Protein AF-A0A534BKI0-F1 (afdb_monomer)

Sequence (44 aa):
MSADLAIQASYFVTAVLFIMGLKRMSSPVTARSGILWAGAGMAV

Secondary structure (DSSP, 8-state):
--THHHHHHHHHHHHHHHHHHHHHHTSTTTHHHHHHHHHHHTT-

Radius of gyration: 12.41 Å; Cα contacts (8 Å, |Δi|>4): 39; chains: 1; bounding box: 27×12×38 Å

Mean predicted aligned error: 2.8 Å

pLDDT: mean 95.8, std 7.73, range [56.09, 98.62]

Solvent-accessible surface area (backbone atoms only — not comparable to full-atom values): 2355 Å² total; per-residue (Å²): 140,63,70,63,63,58,53,55,48,35,54,52,51,26,52,51,29,37,55,54,8,55,61,28,48,76,38,86,90,36,25,73,60,8,55,52,38,32,55,52,29,75,76,91

Structure (mmCIF, N/CA/C/O backbone):
data_AF-A0A534BKI0-F1
#
_entry.id   AF-A0A534BKI0-F1
#
loop_
_atom_site.group_PDB
_atom_site.id
_atom_site.type_symbol
_atom_site.label_atom_id
_atom_site.label_alt_id
_atom_site.label_comp_id
_atom_site.label_asym_id
_atom_site.label_entity_id
_atom_site.label_seq_id
_atom_site.pdbx_PDB_ins_code
_atom_site.Cartn_x
_atom_site.Cartn_y
_atom_site.Cartn_z
_atom_site.occupancy
_atom_site.B_iso_or_equiv
_atom_site.auth_seq_id
_atom_site.auth_comp_id
_atom_site.auth_asym_id
_atom_site.auth_atom_id
_atom_site.pdbx_PDB_model_num
ATOM 1 N N . MET A 1 1 ? 14.876 4.938 -24.083 1.00 56.09 1 MET A N 1
ATOM 2 C CA . MET A 1 1 ? 13.745 4.706 -23.158 1.00 56.09 1 MET A CA 1
ATOM 3 C C . MET A 1 1 ? 14.285 3.862 -22.026 1.00 56.09 1 MET A C 1
ATOM 5 O O . MET A 1 1 ? 14.273 2.642 -22.070 1.00 56.09 1 MET A O 1
ATOM 9 N N . SER A 1 2 ? 14.965 4.575 -21.145 1.00 67.81 2 SER A N 1
ATOM 10 C CA . SER A 1 2 ? 15.858 4.125 -20.086 1.00 67.81 2 SER A CA 1
ATOM 11 C C . SER A 1 2 ? 15.056 3.887 -18.805 1.00 67.81 2 SER A C 1
ATOM 13 O O . SER A 1 2 ? 13.913 4.330 -18.703 1.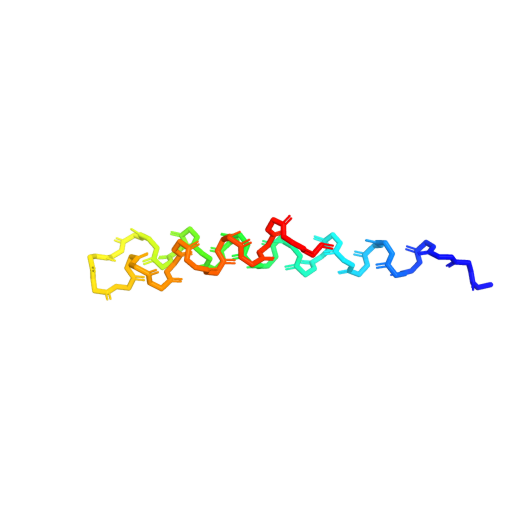00 67.81 2 SER A O 1
ATOM 15 N N . ALA A 1 3 ? 15.623 3.151 -17.851 1.00 87.94 3 ALA A N 1
ATOM 16 C CA . ALA A 1 3 ? 14.961 2.679 -16.629 1.00 87.94 3 ALA A CA 1
ATOM 17 C C . ALA A 1 3 ? 14.244 3.762 -15.787 1.00 87.94 3 ALA A C 1
ATOM 19 O O . ALA A 1 3 ? 13.465 3.423 -14.901 1.00 87.94 3 ALA A O 1
ATOM 20 N N . ASP A 1 4 ? 14.454 5.044 -16.085 1.00 94.00 4 ASP A N 1
ATOM 21 C CA . ASP A 1 4 ? 13.817 6.208 -15.467 1.00 94.00 4 ASP A CA 1
ATOM 22 C C . ASP A 1 4 ? 12.294 6.075 -15.329 1.00 94.00 4 ASP A C 1
ATOM 24 O O . ASP A 1 4 ? 11.752 6.339 -14.257 1.00 94.00 4 ASP A O 1
ATOM 28 N N . LEU A 1 5 ? 11.596 5.621 -16.379 1.00 94.38 5 LEU A N 1
ATOM 29 C CA . LEU A 1 5 ? 10.136 5.472 -16.325 1.00 94.38 5 LEU A CA 1
ATOM 30 C C . LEU A 1 5 ? 9.714 4.370 -15.344 1.00 94.38 5 LEU A C 1
ATOM 32 O O . LEU A 1 5 ? 8.731 4.536 -14.627 1.00 94.38 5 LEU A O 1
ATOM 36 N N . ALA A 1 6 ? 10.468 3.269 -15.279 1.00 94.62 6 ALA A N 1
ATOM 37 C CA . ALA A 1 6 ? 10.200 2.188 -14.335 1.00 94.62 6 ALA A CA 1
ATOM 38 C C . ALA A 1 6 ? 10.452 2.637 -12.888 1.00 94.62 6 ALA A C 1
ATOM 40 O O . ALA A 1 6 ? 9.627 2.374 -12.022 1.00 94.62 6 ALA A O 1
ATOM 41 N N . ILE A 1 7 ? 11.531 3.388 -12.640 1.00 96.31 7 ILE A N 1
ATOM 42 C CA . ILE A 1 7 ? 11.855 3.932 -11.313 1.00 96.31 7 ILE A CA 1
ATOM 43 C C . ILE A 1 7 ? 10.770 4.911 -10.845 1.00 96.31 7 ILE A C 1
ATOM 45 O O . ILE A 1 7 ? 10.278 4.806 -9.723 1.00 96.31 7 ILE A O 1
ATOM 49 N N . GLN A 1 8 ? 10.356 5.845 -11.709 1.00 96.94 8 GLN A N 1
ATOM 50 C CA . GLN A 1 8 ? 9.295 6.801 -11.378 1.00 96.94 8 GLN A CA 1
ATOM 51 C C . GLN A 1 8 ? 7.956 6.098 -11.120 1.00 96.94 8 GLN A C 1
ATOM 53 O O . GLN A 1 8 ? 7.243 6.462 -10.183 1.00 96.94 8 GLN A O 1
ATOM 58 N N . ALA A 1 9 ? 7.632 5.069 -11.909 1.00 97.06 9 ALA A N 1
ATOM 59 C CA . ALA A 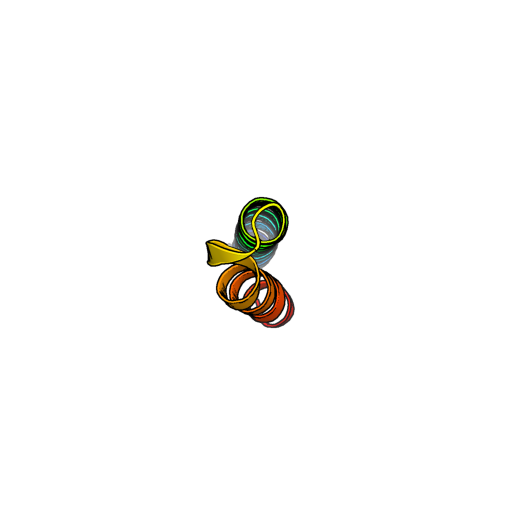1 9 ? 6.444 4.254 -11.690 1.00 97.06 9 ALA A CA 1
ATOM 60 C C . ALA A 1 9 ? 6.503 3.504 -10.348 1.00 97.06 9 ALA A C 1
ATOM 62 O O . ALA A 1 9 ? 5.516 3.536 -9.613 1.00 97.06 9 ALA A O 1
ATOM 63 N N . SER A 1 10 ? 7.645 2.906 -9.986 1.00 97.44 10 SER A N 1
ATOM 64 C CA . SER A 1 10 ? 7.836 2.264 -8.677 1.00 97.44 10 SER A CA 1
ATOM 65 C C . SER A 1 10 ? 7.615 3.252 -7.535 1.00 97.44 10 SER A C 1
ATOM 67 O O . SER A 1 10 ? 6.812 2.981 -6.649 1.00 97.44 10 SER A O 1
ATOM 69 N N . TYR A 1 11 ? 8.219 4.445 -7.587 1.00 98.06 11 TYR A N 1
ATOM 70 C CA . TYR A 1 11 ? 8.009 5.469 -6.556 1.00 98.06 11 TYR A CA 1
ATOM 71 C C . TYR A 1 11 ? 6.547 5.893 -6.422 1.00 98.06 11 TYR A C 1
ATOM 73 O O . TYR A 1 11 ? 6.051 6.059 -5.305 1.00 98.06 11 TYR A O 1
ATOM 81 N N . PHE A 1 12 ? 5.839 6.034 -7.543 1.00 98.25 12 PHE A N 1
ATOM 82 C CA . PHE A 1 12 ? 4.415 6.346 -7.521 1.00 98.25 12 PHE A CA 1
ATOM 83 C C . PHE A 1 12 ? 3.597 5.226 -6.862 1.00 98.25 12 PHE A C 1
ATOM 85 O O . PHE A 1 12 ? 2.780 5.497 -5.980 1.00 98.25 12 PHE A O 1
ATOM 92 N N . VAL A 1 13 ? 3.842 3.967 -7.239 1.00 98.38 13 VAL A N 1
ATOM 93 C CA . VAL A 1 13 ? 3.166 2.802 -6.646 1.00 98.38 13 VAL A CA 1
ATOM 94 C C . VAL A 1 13 ? 3.455 2.716 -5.147 1.00 98.38 13 VAL A C 1
ATOM 96 O O . VAL A 1 13 ? 2.521 2.594 -4.354 1.00 98.38 13 VAL A O 1
ATOM 99 N N . THR A 1 14 ? 4.714 2.863 -4.739 1.00 98.44 14 THR A N 1
ATOM 100 C CA . THR A 1 14 ? 5.133 2.848 -3.334 1.00 98.44 14 THR A CA 1
ATOM 101 C C . THR A 1 14 ? 4.432 3.938 -2.519 1.00 98.44 14 THR A C 1
ATOM 103 O O . THR A 1 14 ? 3.893 3.653 -1.446 1.00 98.44 14 THR A O 1
ATOM 106 N N . ALA A 1 15 ? 4.326 5.164 -3.043 1.00 98.56 15 ALA A N 1
ATOM 107 C CA . ALA A 1 15 ? 3.585 6.241 -2.386 1.00 98.56 15 ALA A CA 1
ATOM 108 C C . ALA A 1 15 ? 2.100 5.886 -2.182 1.00 98.56 15 ALA A C 1
ATOM 110 O O . ALA A 1 15 ? 1.558 6.072 -1.089 1.00 98.56 15 ALA A O 1
ATOM 111 N N . VAL A 1 16 ? 1.445 5.320 -3.202 1.00 98.62 16 VAL A N 1
ATOM 112 C CA . VAL A 1 16 ? 0.043 4.882 -3.111 1.00 98.62 16 VAL A CA 1
ATOM 113 C C . VAL A 1 16 ? -0.129 3.786 -2.054 1.00 98.62 16 VAL A C 1
ATOM 115 O O . VAL A 1 16 ? -1.055 3.865 -1.240 1.00 98.62 16 VAL A O 1
ATOM 118 N N . LEU A 1 17 ? 0.768 2.796 -2.016 1.00 98.62 17 LEU A N 1
ATOM 119 C CA . LEU A 1 17 ? 0.731 1.706 -1.035 1.00 98.62 17 LEU A CA 1
ATOM 120 C C . LEU A 1 17 ? 0.860 2.228 0.402 1.00 98.62 17 LEU A C 1
ATOM 122 O O . LEU A 1 17 ? 0.080 1.819 1.266 1.00 98.62 17 LEU A O 1
ATOM 126 N N . PHE A 1 18 ? 1.763 3.180 0.660 1.00 98.44 18 PHE A N 1
ATOM 127 C CA . PHE A 1 18 ? 1.905 3.783 1.989 1.00 98.44 18 PHE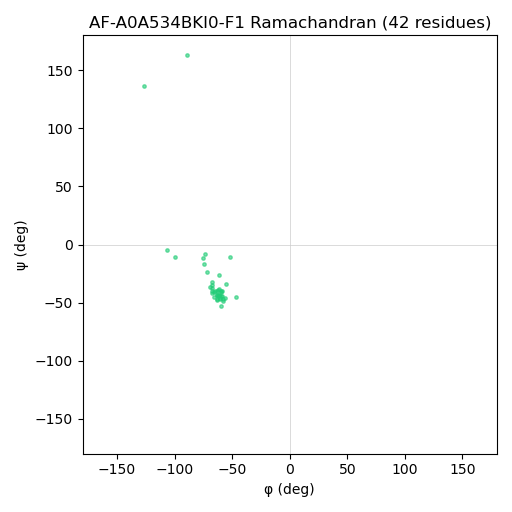 A CA 1
ATOM 128 C C . PHE A 1 18 ? 0.691 4.599 2.410 1.00 98.44 18 PHE A C 1
ATOM 130 O O . PHE A 1 18 ? 0.214 4.438 3.535 1.00 98.44 18 PHE A O 1
ATOM 137 N N . ILE A 1 19 ? 0.155 5.438 1.519 1.00 98.50 19 ILE A N 1
ATOM 138 C CA . ILE A 1 19 ? -1.031 6.252 1.816 1.00 98.50 19 ILE A CA 1
ATOM 139 C C . ILE A 1 19 ? -2.219 5.342 2.150 1.00 98.50 19 ILE A C 1
ATOM 141 O O . ILE A 1 19 ? -2.908 5.551 3.153 1.00 98.50 19 ILE A O 1
ATOM 145 N N . MET A 1 20 ? -2.444 4.294 1.350 1.00 98.38 20 MET A N 1
ATOM 146 C CA . MET A 1 20 ? -3.505 3.323 1.622 1.00 98.38 20 MET A CA 1
ATOM 147 C C . MET A 1 20 ? -3.253 2.524 2.905 1.00 98.38 20 MET A C 1
ATOM 149 O O . MET A 1 20 ? -4.193 2.299 3.673 1.00 98.38 20 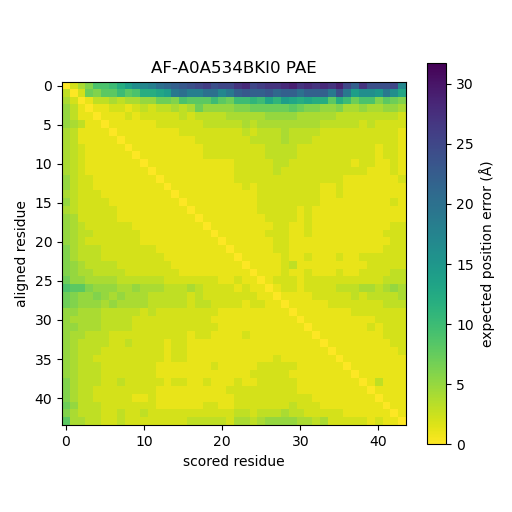MET A O 1
ATOM 153 N N . GLY A 1 21 ? -2.007 2.119 3.156 1.00 98.06 21 GLY A N 1
ATOM 154 C CA . GLY A 1 21 ? -1.604 1.411 4.367 1.00 98.06 21 GLY A CA 1
ATOM 155 C C . GLY A 1 21 ? -1.889 2.225 5.627 1.00 98.06 21 GLY A C 1
ATOM 156 O O . GLY A 1 21 ? -2.615 1.758 6.505 1.00 98.06 21 GLY A O 1
ATOM 157 N N . LEU A 1 22 ? -1.405 3.471 5.681 1.00 98.31 22 LEU A N 1
ATOM 158 C CA . LEU A 1 22 ? -1.642 4.412 6.783 1.00 98.31 22 LEU A CA 1
ATOM 159 C C . LEU A 1 22 ? -3.131 4.668 7.009 1.00 98.31 22 LEU A C 1
ATOM 161 O O . LEU A 1 22 ? -3.605 4.546 8.137 1.00 98.31 22 LEU A O 1
ATOM 165 N N . LYS A 1 23 ? -3.897 4.924 5.940 1.00 98.25 23 LYS A N 1
ATOM 166 C CA . LYS A 1 23 ? -5.350 5.130 6.041 1.00 98.25 23 LYS A CA 1
ATOM 167 C C . LYS A 1 23 ? -6.067 3.923 6.652 1.00 98.25 23 LYS A C 1
ATOM 169 O O . LYS A 1 23 ? -6.981 4.079 7.457 1.00 98.25 23 LYS A O 1
ATOM 174 N N . ARG A 1 24 ? -5.663 2.704 6.286 1.00 98.12 24 ARG A N 1
ATOM 175 C CA . ARG A 1 24 ? -6.237 1.470 6.847 1.00 98.12 24 ARG A CA 1
ATOM 176 C C . ARG A 1 24 ? -5.812 1.219 8.292 1.00 98.12 24 ARG A C 1
ATOM 178 O O . ARG A 1 24 ? -6.540 0.538 9.010 1.00 98.12 24 ARG A O 1
ATOM 185 N N . MET A 1 25 ? -4.685 1.767 8.733 1.00 98.56 25 MET A N 1
ATOM 186 C CA . MET A 1 25 ? -4.248 1.693 10.130 1.00 98.56 25 MET A CA 1
ATOM 187 C C . MET A 1 25 ? -5.026 2.633 11.064 1.00 98.56 25 MET A C 1
ATOM 189 O O . MET A 1 25 ? -4.972 2.448 12.274 1.00 98.56 25 MET A O 1
ATOM 193 N N . SER A 1 26 ? -5.824 3.567 10.532 1.00 97.50 26 SER A N 1
ATOM 194 C CA . SER A 1 26 ? -6.667 4.472 11.332 1.00 97.50 26 SER A CA 1
ATOM 195 C C . SER A 1 26 ? -7.909 3.814 11.954 1.00 97.50 26 SER A C 1
ATOM 197 O O . SER A 1 26 ? -8.590 4.449 12.753 1.00 97.50 26 SER A O 1
ATOM 199 N N . SER A 1 27 ? -8.228 2.563 11.598 1.00 96.62 27 SER A N 1
ATOM 200 C CA . SER A 1 27 ? -9.322 1.792 12.202 1.00 96.62 27 SER A CA 1
ATOM 201 C C . SER A 1 27 ? -8.820 0.435 12.704 1.00 96.62 27 SER A C 1
ATOM 203 O O . SER A 1 27 ? -8.118 -0.255 11.955 1.00 96.62 27 SER A O 1
ATOM 205 N N . PRO A 1 28 ? -9.232 -0.012 13.910 1.00 96.88 28 PRO A N 1
ATOM 206 C CA . PRO A 1 28 ? -8.865 -1.328 14.437 1.00 96.88 28 PRO A CA 1
ATOM 207 C C . PRO A 1 28 ? -9.233 -2.483 13.498 1.00 96.88 28 PRO A C 1
ATOM 209 O O . PRO A 1 28 ? -8.490 -3.454 13.388 1.00 96.88 28 PRO A O 1
ATOM 212 N N . VAL A 1 29 ? -10.349 -2.357 12.771 1.00 98.44 29 VAL A N 1
ATOM 213 C C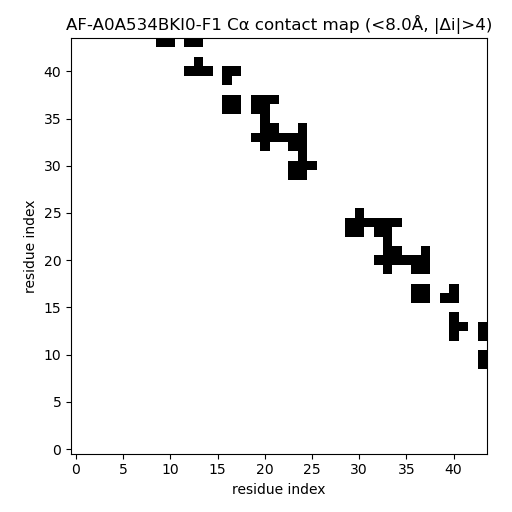A . VAL A 1 29 ? -10.869 -3.410 11.882 1.00 98.44 29 VAL A CA 1
ATOM 214 C C . VAL A 1 29 ? -9.942 -3.647 10.684 1.00 98.44 29 VAL A C 1
ATOM 216 O O . VAL A 1 29 ? -9.787 -4.779 10.229 1.00 98.44 29 VAL A O 1
ATOM 219 N N . THR A 1 30 ? -9.292 -2.597 10.173 1.00 98.44 30 THR A N 1
ATOM 220 C CA . THR A 1 30 ? -8.442 -2.673 8.972 1.00 98.44 30 THR A CA 1
ATOM 221 C C . THR A 1 30 ? -6.944 -2.605 9.263 1.00 98.44 30 THR A C 1
ATOM 223 O O . THR A 1 30 ? -6.156 -2.809 8.334 1.00 98.44 30 THR A O 1
ATOM 226 N N . ALA A 1 31 ? -6.535 -2.399 10.520 1.00 98.38 31 ALA A N 1
ATOM 227 C CA . ALA A 1 31 ? -5.146 -2.147 10.904 1.00 98.38 31 ALA A CA 1
ATOM 228 C C . ALA A 1 31 ? -4.165 -3.241 10.461 1.00 98.38 31 ALA A C 1
ATOM 230 O O . ALA A 1 31 ? -3.143 -2.934 9.845 1.00 98.38 31 ALA A O 1
ATOM 231 N N . ARG A 1 32 ? -4.508 -4.523 10.665 1.00 98.19 32 ARG A N 1
ATOM 232 C CA . ARG A 1 32 ? -3.671 -5.651 10.212 1.00 98.19 32 ARG A CA 1
ATOM 233 C C . ARG A 1 32 ? -3.467 -5.645 8.697 1.00 98.19 32 ARG A C 1
ATOM 235 O O . ARG A 1 32 ? -2.371 -5.912 8.223 1.00 98.19 32 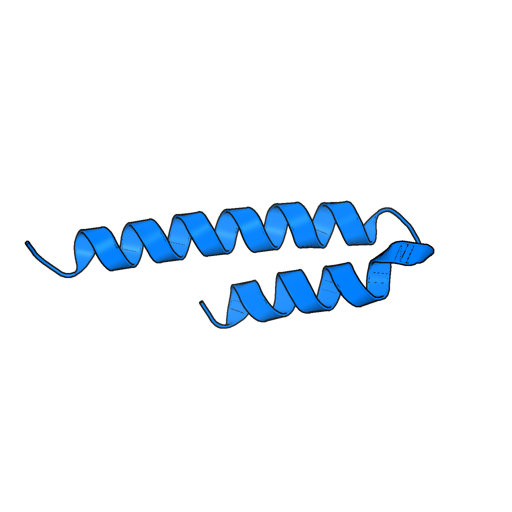ARG A O 1
ATOM 242 N N . SER A 1 33 ? -4.508 -5.334 7.926 1.00 98.00 33 SER A N 1
ATOM 243 C CA . SER A 1 33 ? -4.352 -5.216 6.474 1.00 98.00 33 SER A CA 1
ATOM 244 C C . SER A 1 33 ? -3.515 -3.990 6.103 1.00 98.00 33 SER A C 1
ATOM 246 O O . SER A 1 33 ? -2.715 -4.066 5.181 1.00 98.00 33 SER A O 1
ATOM 248 N N . GLY A 1 34 ? -3.657 -2.882 6.838 1.00 98.38 34 GLY A N 1
ATOM 249 C CA . GLY A 1 34 ? -2.930 -1.641 6.582 1.00 98.38 34 GLY A CA 1
ATO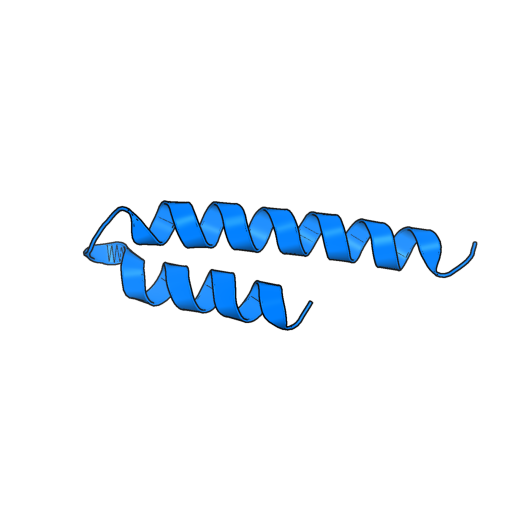M 250 C C . GLY A 1 34 ? -1.417 -1.802 6.700 1.00 98.38 34 GLY A C 1
ATOM 251 O O . GLY A 1 34 ? -0.695 -1.363 5.807 1.00 98.38 34 GLY A O 1
ATOM 252 N N . ILE A 1 35 ? -0.937 -2.509 7.729 1.00 98.38 35 ILE A N 1
ATOM 253 C CA . ILE A 1 35 ? 0.501 -2.777 7.867 1.00 98.38 35 ILE A CA 1
ATOM 254 C C . ILE A 1 35 ? 1.034 -3.718 6.774 1.00 98.38 35 ILE A C 1
ATOM 256 O O . ILE A 1 35 ? 2.158 -3.5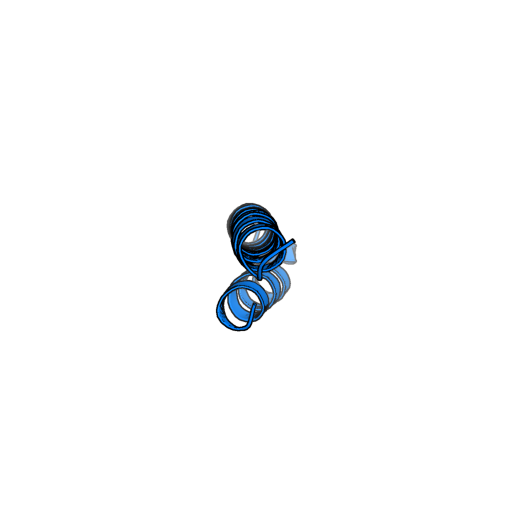35 6.321 1.00 98.38 35 ILE A O 1
ATOM 260 N N . LEU A 1 36 ? 0.229 -4.667 6.277 1.00 98.38 36 LEU A N 1
ATOM 261 C CA . LEU A 1 36 ? 0.623 -5.521 5.146 1.00 98.38 36 LEU A CA 1
ATOM 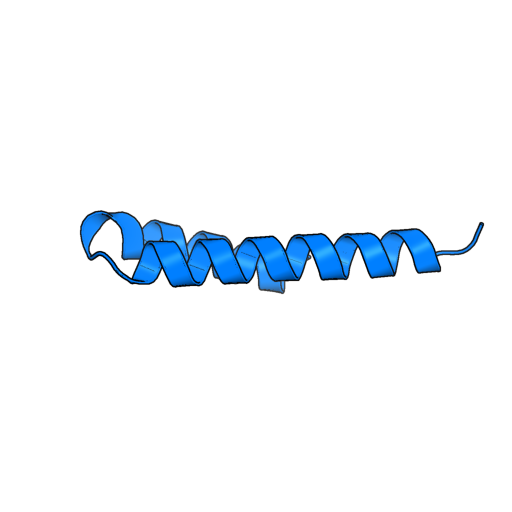262 C C . LEU A 1 36 ? 0.747 -4.721 3.840 1.00 98.38 36 LEU A C 1
ATOM 264 O O . LEU A 1 36 ? 1.695 -4.932 3.089 1.00 98.38 36 LEU A O 1
ATOM 268 N N . TRP A 1 37 ? -0.162 -3.770 3.592 1.00 98.25 37 TRP A N 1
ATOM 269 C CA . TRP A 1 37 ? -0.069 -2.852 2.449 1.00 98.25 37 TRP A CA 1
ATOM 270 C C . TRP A 1 37 ? 1.177 -1.962 2.527 1.00 98.25 37 TRP A C 1
ATOM 272 O O . TRP A 1 37 ? 1.883 -1.815 1.533 1.00 98.25 37 TRP A O 1
ATOM 282 N N . ALA A 1 38 ? 1.484 -1.418 3.708 1.00 98.19 38 ALA A N 1
ATOM 283 C CA . ALA A 1 38 ? 2.704 -0.639 3.920 1.00 98.19 38 ALA A CA 1
ATOM 284 C C . ALA A 1 38 ? 3.972 -1.499 3.756 1.00 98.19 38 ALA A C 1
ATOM 286 O O . ALA A 1 38 ? 4.934 -1.063 3.132 1.00 98.19 38 ALA A O 1
ATOM 287 N N . GLY A 1 39 ? 3.957 -2.739 4.254 1.00 98.06 39 GLY A N 1
ATOM 288 C CA . GLY A 1 39 ? 5.049 -3.696 4.074 1.00 98.06 39 GLY A CA 1
ATOM 289 C C . GLY A 1 39 ? 5.290 -4.057 2.607 1.00 98.06 39 GLY A C 1
ATOM 290 O O . GLY A 1 39 ? 6.439 -4.121 2.186 1.00 98.06 39 GLY A O 1
ATOM 291 N N . ALA A 1 40 ? 4.232 -4.215 1.804 1.00 98.12 40 ALA A N 1
ATOM 292 C CA . ALA A 1 40 ? 4.366 -4.398 0.358 1.00 98.12 40 ALA A CA 1
ATOM 293 C C . ALA A 1 40 ? 5.041 -3.188 -0.309 1.00 98.12 40 ALA A C 1
ATOM 295 O O . ALA A 1 40 ? 5.888 -3.374 -1.175 1.00 98.12 40 ALA A O 1
ATOM 296 N N . GLY A 1 41 ? 4.738 -1.965 0.141 1.00 97.69 41 GLY A N 1
ATOM 297 C CA . GLY A 1 41 ? 5.407 -0.748 -0.330 1.00 97.69 41 GLY A CA 1
ATOM 298 C C . GLY A 1 41 ? 6.914 -0.712 -0.057 1.00 97.69 41 GLY A C 1
ATOM 299 O O . GLY A 1 41 ? 7.641 -0.093 -0.818 1.00 97.69 41 GLY A O 1
ATOM 300 N N . MET A 1 42 ? 7.406 -1.411 0.972 1.00 98.12 42 MET A N 1
ATOM 301 C CA . MET A 1 42 ? 8.849 -1.522 1.239 1.00 98.12 42 MET A CA 1
ATOM 302 C C . MET A 1 42 ? 9.581 -2.457 0.262 1.00 98.12 42 MET A C 1
ATOM 304 O O . MET A 1 42 ? 10.808 -2.431 0.215 1.00 98.12 42 MET A O 1
ATOM 308 N N . ALA A 1 43 ? 8.854 -3.315 -0.461 1.00 97.06 43 ALA A N 1
ATOM 309 C CA . ALA A 1 43 ? 9.420 -4.296 -1.387 1.00 97.06 43 ALA A CA 1
ATOM 310 C C . ALA A 1 43 ? 9.375 -3.854 -2.863 1.00 97.06 43 ALA A C 1
ATOM 312 O O . ALA A 1 43 ? 9.966 -4.535 -3.702 1.00 97.06 43 ALA A O 1
ATOM 313 N N . VAL A 1 44 ? 8.654 -2.768 -3.169 1.00 93.81 44 VAL A N 1
ATOM 314 C CA . VAL A 1 44 ? 8.491 -2.176 -4.513 1.00 93.81 44 VAL A CA 1
ATOM 315 C C . VAL A 1 44 ? 9.538 -1.097 -4.749 1.00 93.81 44 VAL A C 1
ATOM 317 O O . VAL A 1 44 ? 10.151 -1.126 -5.840 1.00 93.81 44 VAL A O 1
#

Foldseek 3Di:
DDCVVVVVVLVVQLVVLLVQLVVLCVDPVRNVVSVVSNVVSVVD

Nearest PDB structures (foldseek):
  4o93-assembly1_B  TM=9.886E-01  e=2.129E-02  Thermus thermophilus HB27
  4o9u-assembly1_B  TM=9.402E-01  e=1.186E-02  Thermus thermophilus HB27